Protein AF-A0A939UBU5-F1 (afdb_monomer)

Solvent-accessible surface area (backbone atoms only — not comparable to full-atom values): 3810 Å² total; per-residue (Å²): 136,83,83,82,72,91,77,80,78,78,74,84,50,76,73,69,43,60,63,54,49,40,51,51,51,42,51,49,43,49,72,76,66,49,55,47,68,57,42,16,67,75,62,70,46,60,50,69,60,39,49,51,51,49,50,56,54,61,78,73,111

Radius of gyration: 15.41 Å; Cα contacts (8 Å, |Δi|>4): 31; chains: 1; bounding box: 33×38×25 Å

Mean predicted aligned error: 11.11 Å

Nearest PDB structures (foldseek):
  2r0q-assembly1_F  TM=7.070E-01  e=7.574E-01  Staphylococcus aureus
  2r0q-assembly1_E  TM=6.969E-01  e=1.336E+00  Staphylococcus aureus
  4hri-assembly1_B  TM=6.144E-01  e=3.664E+00  Nostoc sp. PCC 7120 = FACHB-418
  4yrv-assembly1_A  TM=6.237E-01  e=4.157E+00  Nostoc sp. PCC 7120 = FACHB-418
  4ld5-assembly1_B  TM=6.061E-01  e=3.903E+00  Staphylococcus aureus

pLDDT: mean 71.85, std 17.23, range [39.69, 89.75]

Structure (mmCIF, N/CA/C/O backbone):
data_AF-A0A939UBU5-F1
#
_entry.id   AF-A0A939UBU5-F1
#
loop_
_atom_site.group_PDB
_atom_site.id
_atom_site.type_symbol
_atom_site.label_atom_id
_atom_site.label_alt_id
_atom_site.label_comp_id
_atom_site.label_asym_id
_atom_site.label_entity_id
_atom_site.label_seq_id
_atom_site.pdbx_PDB_ins_code
_atom_site.Cartn_x
_atom_site.Cartn_y
_atom_site.Cartn_z
_atom_site.occupancy
_atom_site.B_iso_or_equiv
_atom_site.auth_seq_id
_atom_site.auth_comp_id
_atom_site.auth_asym_id
_atom_site.auth_atom_id
_atom_site.pdbx_PDB_model_num
ATOM 1 N N . MET A 1 1 ? 23.315 26.683 14.137 1.00 39.69 1 MET A N 1
ATOM 2 C CA . MET A 1 1 ? 22.653 27.175 12.909 1.00 39.69 1 MET A CA 1
ATOM 3 C C . MET A 1 1 ? 22.975 26.187 11.814 1.00 39.69 1 MET A C 1
ATOM 5 O O . MET A 1 1 ? 23.988 26.306 11.138 1.00 39.69 1 MET A O 1
ATOM 9 N N . ASP A 1 2 ? 22.160 25.145 11.748 1.00 46.56 2 ASP A N 1
ATOM 10 C CA . ASP A 1 2 ? 22.345 24.001 10.869 1.00 46.56 2 ASP A CA 1
ATOM 11 C C . ASP A 1 2 ? 21.885 24.390 9.466 1.00 46.56 2 ASP A C 1
ATOM 13 O O . ASP A 1 2 ? 20.699 24.615 9.211 1.00 46.56 2 ASP A O 1
ATOM 17 N N . TYR A 1 3 ? 22.860 24.558 8.575 1.00 48.91 3 TYR A N 1
ATOM 18 C CA . TYR A 1 3 ? 22.655 24.941 7.184 1.00 48.91 3 TYR A CA 1
ATOM 19 C C . TYR A 1 3 ? 21.853 23.855 6.454 1.00 48.91 3 TYR A C 1
ATOM 21 O O . TYR A 1 3 ? 22.404 22.896 5.916 1.00 48.91 3 TYR A O 1
ATOM 29 N N . LYS A 1 4 ? 20.529 24.028 6.396 1.00 49.09 4 LYS A N 1
ATOM 30 C CA . LYS A 1 4 ? 19.672 23.362 5.411 1.00 49.09 4 LYS A CA 1
ATOM 31 C C . LYS A 1 4 ? 19.981 23.955 4.040 1.00 49.09 4 LYS A C 1
ATOM 33 O O . LYS A 1 4 ? 19.411 24.968 3.652 1.00 49.09 4 LYS A O 1
ATOM 38 N N . ASN A 1 5 ? 20.912 23.327 3.333 1.00 42.66 5 ASN A N 1
ATOM 39 C CA . ASN A 1 5 ? 21.176 23.580 1.924 1.00 42.66 5 ASN A CA 1
ATOM 40 C C . ASN A 1 5 ? 20.123 22.826 1.077 1.00 42.66 5 ASN A C 1
ATOM 42 O O . ASN A 1 5 ? 20.147 21.594 1.060 1.00 42.66 5 ASN A O 1
ATOM 46 N N . PRO A 1 6 ? 19.189 23.512 0.391 1.00 49.34 6 PRO A N 1
ATOM 47 C CA . PRO A 1 6 ? 18.047 22.872 -0.265 1.00 49.34 6 PRO A CA 1
ATOM 48 C C . PRO A 1 6 ? 18.359 22.263 -1.645 1.00 49.34 6 PRO A C 1
ATOM 50 O O . PRO A 1 6 ? 17.438 21.834 -2.331 1.00 49.34 6 PRO A O 1
ATOM 53 N N . PHE A 1 7 ? 19.622 22.219 -2.086 1.00 46.81 7 PHE A N 1
ATOM 54 C CA . PHE A 1 7 ? 19.935 21.944 -3.497 1.00 46.81 7 PHE A CA 1
ATOM 55 C C . PHE A 1 7 ? 20.595 20.585 -3.792 1.00 46.81 7 PHE A C 1
ATOM 57 O O . PHE A 1 7 ? 20.704 20.204 -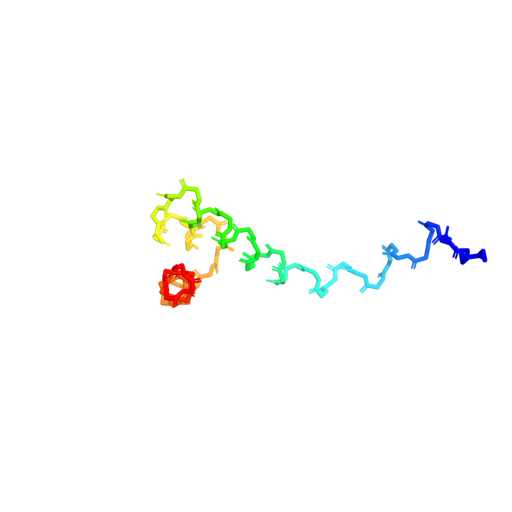4.955 1.00 46.81 7 PHE A O 1
ATOM 64 N N . PHE A 1 8 ? 21.013 19.820 -2.776 1.00 43.38 8 PHE A N 1
ATOM 65 C CA . PHE A 1 8 ? 21.822 18.605 -2.989 1.00 43.38 8 PHE A CA 1
ATOM 66 C C . PHE A 1 8 ? 21.048 17.270 -2.997 1.00 43.38 8 PHE A C 1
ATOM 68 O O . PHE A 1 8 ? 21.618 16.240 -3.343 1.00 43.38 8 PHE A O 1
ATOM 75 N N . LEU A 1 9 ? 19.746 17.267 -2.694 1.00 46.06 9 LEU A N 1
ATOM 76 C CA . LEU A 1 9 ? 18.916 16.048 -2.606 1.00 46.06 9 LEU A CA 1
ATOM 77 C C . LEU A 1 9 ? 18.184 15.671 -3.915 1.00 46.06 9 LEU A C 1
ATOM 79 O O . LEU A 1 9 ? 17.226 14.913 -3.890 1.00 46.06 9 LEU A O 1
ATOM 83 N N . SER A 1 10 ? 18.596 16.193 -5.076 1.00 48.22 10 SER A N 1
ATOM 84 C CA . SER A 1 10 ? 17.791 16.092 -6.314 1.00 48.22 10 SER A CA 1
ATOM 85 C C . SER A 1 10 ? 18.176 14.949 -7.275 1.00 48.22 10 SER A C 1
ATOM 87 O O . SER A 1 10 ? 17.444 14.667 -8.227 1.00 48.22 10 SER A O 1
ATOM 89 N N . VAL A 1 11 ? 19.309 14.258 -7.077 1.00 43.94 11 VAL A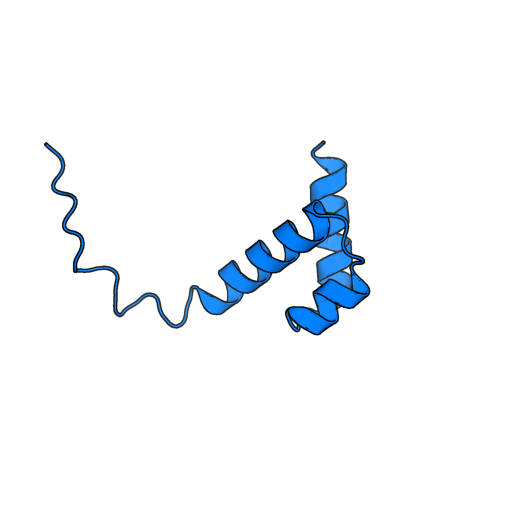 N 1
ATOM 90 C CA . VAL A 1 11 ? 19.846 13.373 -8.143 1.00 43.94 11 VAL A CA 1
ATOM 91 C C . VAL A 1 11 ? 20.115 11.923 -7.724 1.00 43.94 11 VAL A C 1
ATOM 93 O O . VAL A 1 11 ? 20.020 11.038 -8.567 1.00 43.94 11 VAL A O 1
ATOM 96 N N . LEU A 1 12 ? 20.336 11.630 -6.438 1.00 44.94 12 LEU A N 1
ATOM 97 C CA . LEU A 1 12 ? 20.485 10.244 -5.940 1.00 44.94 12 LEU A CA 1
ATOM 98 C C . LEU A 1 12 ? 19.148 9.588 -5.538 1.00 44.94 12 LEU A C 1
ATOM 100 O O . LEU A 1 12 ? 19.083 8.394 -5.263 1.00 44.94 12 LEU A O 1
ATOM 104 N N . ASP A 1 13 ? 18.072 10.370 -5.564 1.00 49.72 13 ASP A N 1
ATOM 105 C CA . ASP A 1 13 ? 16.772 10.079 -4.955 1.00 49.72 13 ASP A CA 1
ATOM 106 C C . ASP A 1 13 ? 15.749 9.462 -5.938 1.00 49.72 13 ASP A C 1
ATOM 108 O O . ASP A 1 13 ? 14.681 8.998 -5.553 1.00 49.72 13 ASP A O 1
ATOM 112 N N . LYS A 1 14 ? 16.053 9.412 -7.240 1.00 48.88 14 LYS A N 1
ATOM 113 C CA . LYS A 1 14 ? 15.056 9.041 -8.265 1.00 48.88 14 LYS A CA 1
ATOM 114 C C . LYS A 1 14 ? 14.797 7.533 -8.399 1.00 48.88 14 LYS A C 1
ATOM 116 O O . LYS A 1 14 ? 13.752 7.142 -8.909 1.00 48.88 14 LYS A O 1
ATOM 121 N N . GLY A 1 15 ? 15.716 6.681 -7.939 1.00 48.75 15 GLY A N 1
ATOM 122 C CA . GLY A 1 15 ? 15.583 5.218 -8.039 1.00 48.75 15 GLY A CA 1
ATOM 123 C C . GLY A 1 15 ? 15.074 4.544 -6.762 1.00 48.75 15 GLY A C 1
ATOM 124 O O . GLY A 1 15 ? 14.265 3.622 -6.831 1.00 48.75 15 GLY A O 1
ATOM 125 N N . TYR A 1 16 ? 15.514 5.021 -5.594 1.00 47.78 16 TYR A N 1
ATOM 126 C CA . TYR A 1 16 ? 15.233 4.386 -4.299 1.00 47.78 16 TYR A CA 1
ATOM 127 C C . TYR A 1 16 ? 13.880 4.801 -3.689 1.00 47.78 16 TYR A C 1
ATOM 129 O O . TYR A 1 16 ? 13.306 4.042 -2.909 1.00 47.78 16 TYR A O 1
ATOM 137 N N . ASN A 1 17 ? 13.319 5.950 -4.092 1.00 52.50 17 ASN A N 1
ATOM 138 C CA . ASN A 1 17 ? 12.029 6.430 -3.574 1.00 52.50 17 ASN A CA 1
ATOM 139 C C . ASN A 1 17 ? 10.808 5.838 -4.257 1.00 52.50 17 ASN A C 1
ATOM 141 O O . ASN A 1 17 ? 9.731 5.875 -3.678 1.00 52.50 17 ASN A O 1
ATOM 145 N N . SER A 1 18 ? 10.933 5.267 -5.455 1.00 60.62 18 SER A N 1
ATOM 146 C CA . SER A 1 18 ? 9.744 4.790 -6.174 1.00 60.62 18 SER A CA 1
ATOM 147 C C . SER A 1 18 ? 9.061 3.621 -5.453 1.00 60.62 18 SER A C 1
ATOM 149 O O . SER A 1 18 ? 7.836 3.557 -5.416 1.00 60.62 18 SER A O 1
ATOM 151 N N . GLN A 1 19 ? 9.831 2.725 -4.822 1.00 64.94 19 GLN A N 1
ATOM 152 C CA . GLN A 1 19 ? 9.261 1.594 -4.079 1.00 64.94 19 GLN A CA 1
ATOM 153 C C . GLN A 1 19 ? 8.745 1.990 -2.692 1.00 64.94 19 GLN A C 1
ATOM 155 O O . GLN A 1 19 ? 7.696 1.503 -2.280 1.00 64.94 19 GLN A O 1
ATOM 160 N N . GLN A 1 20 ? 9.447 2.875 -1.978 1.00 71.75 20 GLN A N 1
ATOM 161 C CA . GLN A 1 20 ? 8.983 3.358 -0.671 1.00 71.75 20 GLN A CA 1
ATOM 162 C C . GLN A 1 20 ? 7.723 4.207 -0.822 1.00 71.75 20 GLN A C 1
ATOM 164 O O . GLN A 1 20 ? 6.739 3.953 -0.136 1.00 71.75 20 GLN A O 1
ATOM 169 N N . LYS A 1 21 ? 7.699 5.099 -1.816 1.00 77.38 21 LYS A N 1
ATOM 170 C CA . LYS A 1 21 ? 6.529 5.912 -2.134 1.00 77.38 21 LYS A CA 1
ATOM 171 C C . LYS A 1 21 ? 5.327 5.065 -2.548 1.00 77.38 21 LYS A C 1
ATOM 173 O O . LYS A 1 21 ? 4.216 5.363 -2.142 1.00 77.38 21 LYS A O 1
ATOM 178 N N . ALA A 1 22 ? 5.534 3.976 -3.291 1.00 77.81 22 ALA A N 1
ATOM 179 C CA . ALA A 1 22 ? 4.464 3.032 -3.613 1.00 77.81 22 ALA A CA 1
ATOM 180 C C . ALA A 1 22 ? 3.861 2.378 -2.354 1.00 77.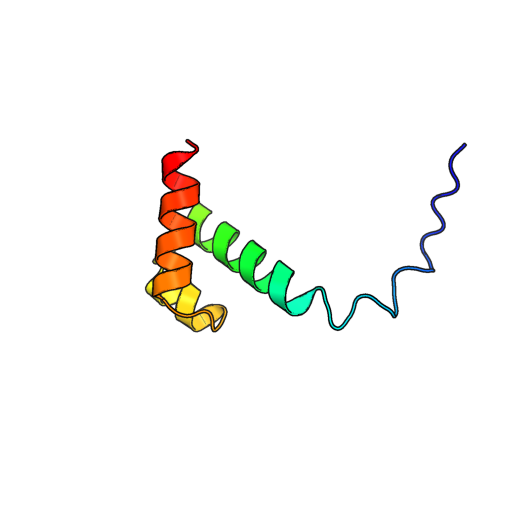81 22 ALA A C 1
ATOM 182 O O . ALA A 1 22 ? 2.647 2.214 -2.263 1.00 77.81 22 ALA A O 1
ATOM 183 N N . ILE A 1 23 ? 4.693 2.022 -1.371 1.00 81.12 23 ILE A N 1
ATOM 184 C CA . ILE A 1 23 ? 4.230 1.457 -0.095 1.00 81.12 23 ILE A CA 1
ATOM 185 C C . ILE A 1 23 ? 3.506 2.519 0.740 1.00 81.12 23 ILE A C 1
ATOM 187 O O . ILE A 1 23 ? 2.448 2.231 1.291 1.00 81.12 23 ILE A O 1
ATOM 191 N N . GLU A 1 24 ? 4.035 3.739 0.819 1.00 82.81 24 GLU A N 1
ATOM 192 C CA . GLU A 1 24 ? 3.388 4.849 1.528 1.00 82.81 24 GLU A CA 1
ATOM 193 C C . GLU A 1 24 ? 2.045 5.227 0.902 1.00 82.81 24 GLU A C 1
ATOM 195 O O . GLU A 1 24 ? 1.052 5.348 1.618 1.00 82.81 24 GLU A O 1
ATOM 200 N N . ASP A 1 25 ? 1.991 5.337 -0.428 1.00 84.25 25 ASP A N 1
ATOM 201 C CA . ASP A 1 25 ? 0.761 5.600 -1.170 1.00 84.25 25 ASP A CA 1
ATOM 202 C C . ASP A 1 25 ? -0.248 4.462 -0.909 1.00 84.25 25 ASP A C 1
ATOM 204 O O . ASP A 1 25 ? -1.400 4.730 -0.576 1.00 84.25 25 ASP A O 1
ATOM 208 N N . ALA A 1 26 ? 0.184 3.191 -0.937 1.00 84.06 26 ALA A N 1
ATOM 209 C CA . ALA A 1 26 ? -0.674 2.052 -0.595 1.00 84.06 26 ALA A CA 1
ATOM 210 C C . ALA A 1 26 ? -1.239 2.138 0.832 1.00 84.06 26 ALA A C 1
ATOM 212 O O . ALA A 1 26 ? -2.431 1.924 1.034 1.00 84.06 26 ALA A O 1
ATOM 213 N N . ILE A 1 27 ? -0.404 2.471 1.820 1.00 85.12 27 ILE A N 1
ATOM 214 C CA . ILE A 1 27 ? -0.819 2.635 3.219 1.00 85.12 27 ILE A CA 1
ATOM 215 C C . ILE A 1 27 ? -1.822 3.784 3.362 1.00 85.12 27 ILE A C 1
ATOM 217 O O . ILE A 1 27 ? -2.787 3.646 4.112 1.00 85.12 27 ILE A O 1
ATOM 221 N N . ASN A 1 28 ? -1.614 4.902 2.663 1.00 86.19 28 ASN A N 1
ATOM 222 C CA . ASN A 1 28 ? -2.541 6.030 2.690 1.00 86.19 28 ASN A CA 1
ATOM 223 C C . ASN A 1 28 ? -3.904 5.649 2.115 1.00 86.19 28 ASN A C 1
ATOM 225 O O . ASN A 1 28 ? -4.899 5.856 2.800 1.00 86.19 28 ASN A O 1
ATOM 229 N N . PHE A 1 29 ? -3.956 5.002 0.948 1.00 85.69 29 PHE A N 1
ATOM 230 C CA . PHE A 1 29 ? -5.230 4.550 0.381 1.00 85.69 29 PHE A CA 1
ATOM 231 C C . PHE A 1 29 ? -5.963 3.573 1.313 1.00 85.69 29 PHE A C 1
ATOM 233 O O . PHE A 1 29 ? -7.162 3.705 1.552 1.00 85.69 29 PHE A O 1
ATOM 240 N N . LEU A 1 30 ? -5.238 2.623 1.910 1.00 85.38 30 LEU A N 1
ATOM 241 C CA . LEU A 1 30 ? -5.801 1.697 2.897 1.00 85.38 30 LEU A CA 1
ATOM 242 C C . LEU A 1 30 ? -6.352 2.425 4.140 1.00 85.38 30 LEU A C 1
ATOM 244 O O . LEU A 1 30 ? -7.417 2.075 4.643 1.00 85.38 30 LEU A O 1
ATOM 248 N N . LYS A 1 31 ? -5.665 3.469 4.623 1.00 82.44 31 LYS A N 1
ATOM 249 C CA . LYS A 1 31 ? -6.138 4.318 5.733 1.00 82.44 31 LYS A CA 1
ATOM 250 C C . LYS A 1 31 ? -7.345 5.178 5.363 1.00 82.44 31 LYS A C 1
ATOM 252 O O . LYS A 1 31 ? -8.168 5.449 6.231 1.00 82.44 31 LYS A O 1
ATOM 257 N N . GLU A 1 32 ? -7.454 5.602 4.107 1.00 83.19 32 GLU A N 1
ATOM 258 C CA . GLU A 1 32 ? -8.628 6.315 3.585 1.00 83.19 32 GLU A CA 1
ATOM 259 C C . GLU A 1 32 ? -9.863 5.403 3.463 1.00 83.19 32 GLU A C 1
ATOM 261 O O . GLU A 1 32 ? -10.976 5.896 3.287 1.00 83.19 32 GLU A O 1
ATOM 266 N N . GLY A 1 33 ? -9.691 4.084 3.621 1.00 80.31 33 GLY A N 1
ATOM 267 C CA . GLY A 1 33 ? -10.764 3.093 3.558 1.00 80.31 33 GLY A CA 1
ATOM 268 C C . GLY A 1 33 ? -10.958 2.485 2.169 1.00 80.31 33 GLY A C 1
ATOM 269 O O . GLY A 1 33 ? -11.981 1.841 1.924 1.00 80.31 33 GLY A O 1
ATOM 270 N N . ASP A 1 34 ? -10.002 2.668 1.251 1.00 85.81 34 ASP A N 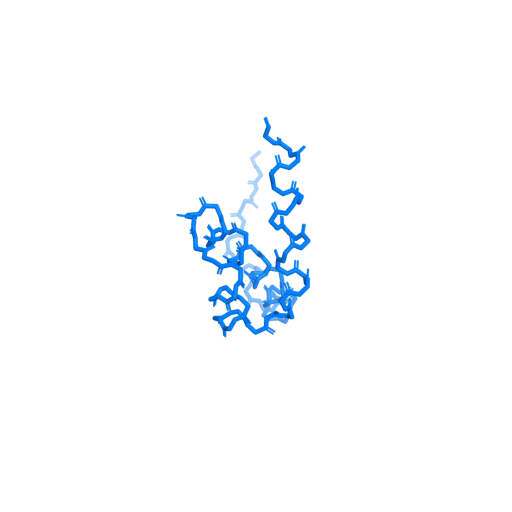1
ATOM 271 C CA . ASP A 1 34 ? -10.032 1.985 -0.040 1.00 85.81 34 ASP A CA 1
ATOM 272 C C . ASP A 1 34 ? -9.793 0.478 0.120 1.00 85.81 34 ASP A C 1
ATOM 274 O O . ASP A 1 34 ? -9.005 0.008 0.942 1.00 85.81 34 ASP A O 1
ATOM 278 N N . SER A 1 35 ? -10.459 -0.312 -0.723 1.00 86.75 35 SER A N 1
ATOM 279 C CA . SER A 1 35 ? -10.319 -1.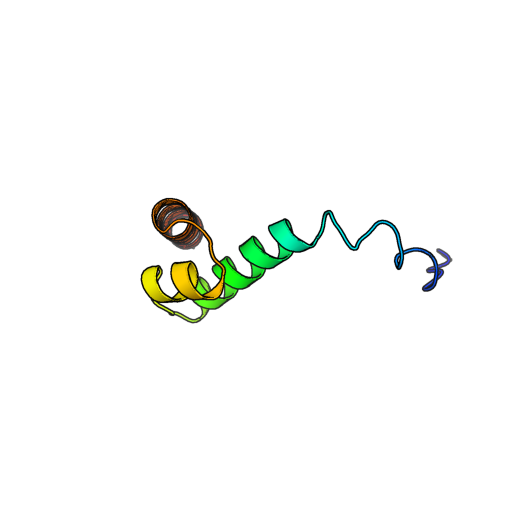767 -0.697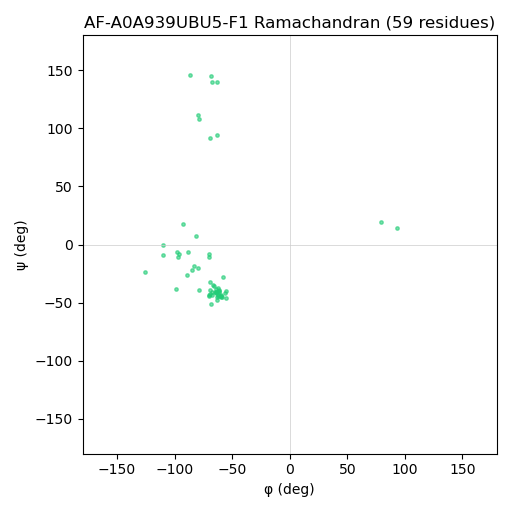 1.00 86.75 35 SER A CA 1
ATOM 280 C C . SER A 1 35 ? -8.916 -2.206 -1.146 1.00 86.75 35 SER A C 1
ATOM 282 O O . SER A 1 35 ? -8.412 -1.705 -2.159 1.00 86.75 35 SER A O 1
ATOM 284 N N . PRO A 1 36 ? -8.306 -3.214 -0.494 1.00 84.38 36 PRO A N 1
ATOM 285 C CA . PRO A 1 36 ? -6.952 -3.681 -0.809 1.00 84.38 36 PRO A CA 1
ATOM 286 C C . PRO A 1 36 ? -6.790 -4.141 -2.268 1.00 84.38 36 PRO A C 1
ATOM 288 O O . PRO A 1 36 ? -5.720 -3.997 -2.855 1.00 84.38 36 PRO A O 1
ATOM 291 N N . GLU A 1 37 ? -7.862 -4.621 -2.902 1.00 87.25 37 GLU A N 1
ATOM 292 C CA . GLU A 1 37 ? -7.883 -4.975 -4.328 1.00 87.25 37 GLU A CA 1
ATOM 293 C C . GLU A 1 37 ? -7.679 -3.769 -5.252 1.00 87.25 37 GLU A C 1
ATOM 295 O O . GLU A 1 37 ? -6.952 -3.854 -6.244 1.00 87.25 37 GLU A 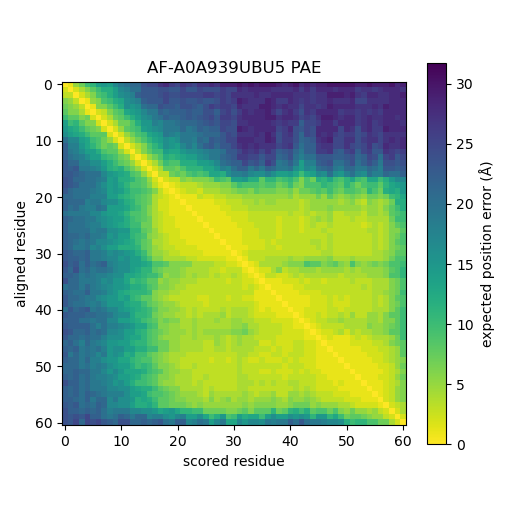O 1
ATOM 300 N N . LYS A 1 38 ? -8.300 -2.632 -4.923 1.00 86.50 38 LYS A N 1
ATOM 301 C CA . LYS A 1 38 ? -8.166 -1.387 -5.685 1.00 86.50 38 LYS A CA 1
ATOM 302 C C . LYS A 1 38 ? -6.766 -0.813 -5.509 1.00 86.50 38 LYS A C 1
ATOM 304 O O . LYS A 1 38 ? -6.124 -0.465 -6.496 1.00 86.50 38 LYS A O 1
ATOM 309 N N . VAL A 1 39 ? -6.264 -0.807 -4.275 1.00 86.50 39 VAL A N 1
ATOM 310 C CA . VAL A 1 39 ? -4.909 -0.345 -3.948 1.00 86.50 39 VAL A CA 1
ATOM 311 C C . VAL A 1 39 ? -3.846 -1.198 -4.642 1.00 86.50 39 VAL A C 1
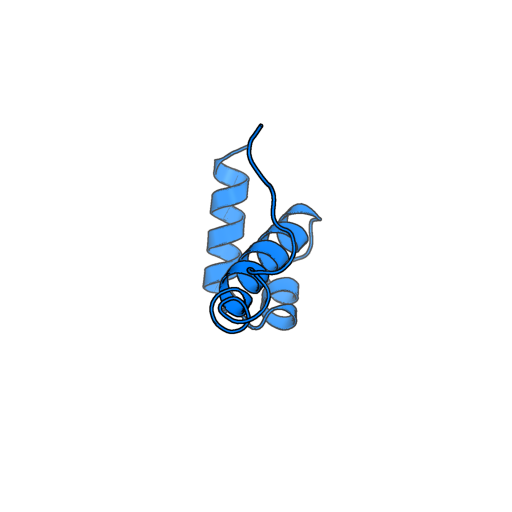ATOM 313 O O . VAL A 1 39 ? -2.933 -0.657 -5.261 1.00 86.50 39 VAL A O 1
ATOM 316 N N . SER A 1 40 ? -4.001 -2.525 -4.637 1.00 87.94 40 SER A N 1
ATOM 317 C CA . SER A 1 40 ? -3.122 -3.453 -5.362 1.00 87.94 40 SER A CA 1
ATOM 318 C C . SER A 1 40 ? -3.042 -3.120 -6.855 1.00 87.94 40 SER A C 1
ATOM 320 O O . SER A 1 40 ? -1.942 -3.019 -7.400 1.00 87.94 40 SER A O 1
ATOM 322 N N . ARG A 1 41 ? -4.185 -2.864 -7.507 1.00 85.56 41 ARG A N 1
ATOM 323 C CA . ARG A 1 41 ? -4.229 -2.485 -8.931 1.00 85.56 41 ARG A CA 1
ATOM 324 C C . ARG A 1 41 ? -3.666 -1.090 -9.203 1.00 85.56 41 ARG A C 1
ATOM 326 O O . ARG A 1 41 ? -3.000 -0.912 -10.215 1.00 85.56 41 ARG A O 1
ATOM 333 N N . CYS A 1 42 ? -3.929 -0.117 -8.330 1.00 82.19 42 CYS A N 1
ATOM 334 C CA . CYS A 1 42 ? -3.452 1.261 -8.489 1.00 82.19 42 CYS A CA 1
ATOM 335 C C . CYS A 1 42 ? -1.936 1.381 -8.322 1.00 82.19 42 CYS A C 1
ATOM 337 O O . CYS A 1 42 ? -1.288 2.094 -9.081 1.00 82.19 42 CYS A O 1
ATOM 339 N N . ILE A 1 43 ? -1.379 0.690 -7.329 1.00 84.62 43 ILE A N 1
ATOM 340 C CA . ILE A 1 43 ? 0.040 0.782 -6.979 1.00 84.62 43 ILE A CA 1
ATOM 341 C C . ILE A 1 43 ? 0.880 -0.233 -7.769 1.00 84.62 43 ILE A C 1
ATOM 343 O O . ILE A 1 43 ? 2.073 -0.027 -7.982 1.00 84.62 43 ILE A O 1
ATOM 347 N N . GLY A 1 44 ? 0.276 -1.342 -8.205 1.00 83.19 44 GLY A N 1
ATOM 348 C CA . GLY A 1 44 ? 0.992 -2.460 -8.823 1.00 83.19 44 GLY A CA 1
ATOM 349 C C . GLY A 1 44 ? 1.678 -3.377 -7.804 1.00 83.19 44 GLY A C 1
ATOM 350 O O . GLY A 1 44 ? 2.592 -4.121 -8.156 1.00 83.19 44 GLY A O 1
ATOM 351 N N . LEU A 1 45 ? 1.256 -3.328 -6.536 1.00 82.19 45 LEU A N 1
ATOM 352 C CA . LEU A 1 45 ? 1.708 -4.253 -5.498 1.00 82.19 45 LEU A CA 1
ATOM 353 C C . LEU A 1 45 ? 0.850 -5.524 -5.499 1.00 82.19 45 LEU A C 1
ATOM 355 O O . LEU A 1 45 ? -0.357 -5.445 -5.730 1.00 82.19 45 LEU A O 1
ATOM 359 N N . PRO A 1 46 ? 1.428 -6.695 -5.185 1.00 87.12 46 PRO A N 1
ATOM 360 C CA . PRO A 1 46 ? 0.655 -7.920 -5.052 1.00 87.12 46 PRO A CA 1
ATOM 361 C C . PRO A 1 46 ? -0.354 -7.806 -3.907 1.00 87.12 46 PRO A C 1
ATOM 363 O O . PRO A 1 46 ? -0.040 -7.279 -2.837 1.00 87.12 46 PRO A O 1
ATOM 366 N N . LEU A 1 47 ? -1.559 -8.329 -4.136 1.00 87.06 47 LEU A N 1
ATOM 367 C CA . LEU A 1 47 ? -2.689 -8.213 -3.214 1.00 87.06 47 LEU A CA 1
ATOM 368 C C . LEU A 1 47 ? -2.365 -8.733 -1.807 1.00 87.06 47 LEU A C 1
ATOM 370 O O . LEU A 1 47 ? -2.726 -8.090 -0.826 1.00 87.06 47 LEU A O 1
ATOM 374 N N . GLU A 1 48 ? -1.628 -9.841 -1.697 1.00 89.75 48 GLU A N 1
ATOM 375 C CA . GLU A 1 48 ? -1.184 -10.392 -0.409 1.00 89.75 48 GLU A CA 1
ATOM 376 C C . GLU A 1 48 ? -0.388 -9.375 0.417 1.00 89.75 48 GLU A C 1
ATOM 378 O O . GLU A 1 48 ? -0.645 -9.215 1.609 1.00 89.75 48 GLU A O 1
ATOM 383 N N . LYS A 1 49 ? 0.510 -8.616 -0.226 1.00 85.19 49 LYS A N 1
ATOM 384 C CA . LYS A 1 49 ? 1.292 -7.557 0.430 1.00 85.19 49 LYS A CA 1
ATOM 385 C C . LYS A 1 49 ? 0.397 -6.435 0.934 1.00 85.19 49 LYS A C 1
ATOM 387 O O . LYS A 1 49 ? 0.609 -5.921 2.024 1.00 85.19 49 LYS A O 1
ATOM 392 N N . VAL A 1 50 ? -0.606 -6.054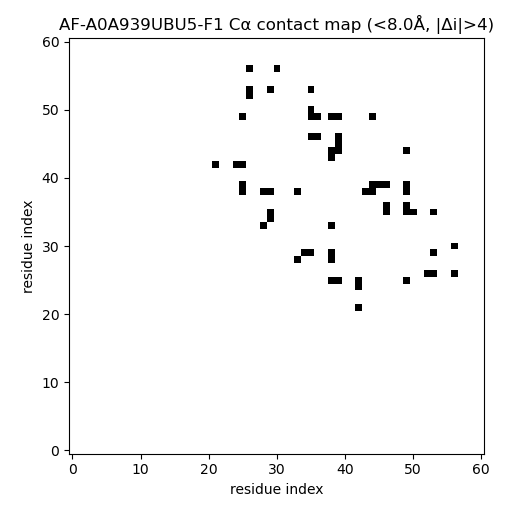 0.148 1.00 87.25 50 VAL A N 1
ATOM 393 C CA . VAL A 1 50 ? -1.552 -4.994 0.518 1.00 87.25 50 VAL A CA 1
ATOM 394 C C . VAL A 1 50 ? -2.425 -5.430 1.701 1.00 87.25 50 VAL A C 1
ATOM 396 O O . VAL A 1 50 ? -2.631 -4.655 2.630 1.00 87.25 50 VAL A O 1
ATOM 399 N N . ILE A 1 51 ? -2.878 -6.687 1.723 1.00 88.12 51 ILE A N 1
ATOM 400 C CA . ILE A 1 51 ? -3.621 -7.263 2.855 1.00 88.12 51 ILE A CA 1
ATOM 401 C C . ILE A 1 51 ? -2.746 -7.322 4.114 1.00 88.12 51 ILE A C 1
ATOM 403 O O . ILE A 1 51 ? -3.217 -7.010 5.207 1.00 88.12 51 ILE A O 1
ATOM 407 N N . GLU A 1 52 ? -1.478 -7.713 3.982 1.00 88.00 52 GLU A N 1
ATOM 408 C CA . GLU A 1 52 ? -0.535 -7.726 5.101 1.00 88.00 52 GLU A CA 1
ATOM 409 C C . GLU A 1 52 ? -0.313 -6.314 5.664 1.00 88.00 52 GLU A C 1
ATOM 411 O O . GLU A 1 52 ? -0.373 -6.126 6.878 1.00 88.00 52 GLU A O 1
ATOM 416 N N . LEU A 1 53 ? -0.148 -5.310 4.794 1.00 85.00 53 LEU A N 1
ATOM 417 C CA . LEU A 1 53 ? -0.053 -3.902 5.190 1.00 85.00 53 LEU A CA 1
ATOM 418 C C . LEU A 1 53 ? -1.316 -3.436 5.925 1.00 85.00 53 LEU A C 1
ATOM 420 O O . LEU A 1 53 ? -1.204 -2.815 6.979 1.00 85.00 53 LEU A O 1
ATOM 424 N N . GLN A 1 54 ? -2.507 -3.787 5.431 1.00 85.94 54 GLN A N 1
ATOM 425 C CA . GLN A 1 54 ? -3.770 -3.459 6.099 1.00 85.94 54 GLN A CA 1
ATOM 426 C C . GLN A 1 54 ? -3.841 -4.053 7.509 1.00 85.94 54 GLN A C 1
ATOM 428 O O . GLN A 1 54 ? -4.201 -3.351 8.450 1.00 85.94 54 GLN A O 1
ATOM 433 N N . LYS A 1 55 ? -3.465 -5.328 7.672 1.00 87.19 55 LYS A N 1
ATOM 434 C CA . LYS A 1 55 ? -3.434 -5.998 8.982 1.00 87.19 55 LYS A CA 1
ATOM 435 C C . LYS A 1 55 ? -2.424 -5.361 9.933 1.00 87.19 55 LYS A C 1
ATOM 437 O O . LYS A 1 55 ? -2.701 -5.246 11.120 1.00 87.19 55 LYS A O 1
ATOM 442 N N . GLN A 1 56 ? -1.263 -4.943 9.430 1.00 83.19 56 GLN A N 1
ATOM 443 C CA . GLN A 1 56 ? -0.264 -4.238 10.237 1.00 83.19 56 GLN A CA 1
ATOM 444 C C . GLN A 1 56 ? -0.748 -2.859 10.695 1.00 83.19 56 GLN A C 1
ATOM 446 O O . GLN A 1 56 ? -0.391 -2.434 11.791 1.00 83.19 56 GLN A O 1
ATOM 451 N N . ILE A 1 57 ? -1.538 -2.162 9.872 1.00 80.19 57 ILE A N 1
ATOM 452 C CA . ILE A 1 57 ? -2.166 -0.889 10.247 1.00 80.19 57 ILE A CA 1
ATOM 453 C C . ILE A 1 57 ? -3.227 -1.138 11.321 1.00 80.19 57 ILE A C 1
ATOM 455 O O . ILE A 1 57 ? -3.170 -0.503 12.366 1.00 80.19 57 ILE A O 1
ATOM 459 N N . ASP A 1 58 ? -4.136 -2.087 11.087 1.00 77.50 58 ASP A N 1
ATOM 460 C CA . ASP A 1 58 ? -5.241 -2.433 11.992 1.00 77.50 58 ASP A CA 1
ATOM 461 C C . ASP A 1 58 ? -4.746 -2.937 13.358 1.00 77.50 58 ASP A C 1
ATOM 463 O O . ASP A 1 58 ? -5.223 -2.500 14.395 1.00 77.50 58 ASP A O 1
ATOM 467 N N . SER A 1 59 ? -3.692 -3.761 13.378 1.00 73.12 59 SER A N 1
ATOM 468 C CA . SER A 1 59 ? -3.094 -4.287 14.613 1.00 73.12 59 SER A CA 1
ATOM 469 C C . SER A 1 59 ? -2.349 -3.238 15.455 1.00 73.12 59 SER A C 1
ATOM 471 O O . SER A 1 59 ? -1.871 -3.573 16.542 1.00 73.12 59 SER A O 1
ATOM 473 N N . LYS A 1 60 ? -2.159 -2.015 14.946 1.00 56.19 60 LYS A N 1
ATOM 474 C CA . LYS A 1 60 ? -1.402 -0.940 15.610 1.00 56.19 60 LYS A CA 1
ATOM 475 C C . LYS A 1 60 ? -2.295 0.208 16.100 1.00 56.19 60 LYS A C 1
ATOM 477 O O . LYS A 1 60 ? -1.760 1.171 16.652 1.00 56.19 60 LYS A O 1
ATOM 482 N N . VAL A 1 61 ? -3.606 0.104 15.872 1.00 48.72 61 VAL A N 1
ATOM 483 C CA . VAL A 1 61 ? -4.665 0.983 16.398 1.00 48.72 61 VAL A CA 1
ATOM 484 C C . VAL A 1 61 ? -5.263 0.336 17.643 1.00 48.72 61 VAL A C 1
ATOM 486 O O . VAL A 1 61 ? -5.533 1.092 18.600 1.00 48.72 61 VAL A O 1
#

Sequence (61 aa):
MDYKNPFFLSVLDKGYNSQQKAIEDAINFLKEGDSPEKVSRCIGLPLEKVIELQKQIDSKV

Secondary structure (DSSP, 8-state):
-----TTSSSSSSTTTHHHHHHHHHHHHHHHHT--HHHHHHHHT--HHHHHHHHHHHHTT-

Foldseek 3Di:
DDDPPPPDPDPPCPPPVLVVVLLVQLLVCLVVVHDLVVSCVVSVPDSVVSVVSNVVVVVVD